Protein AF-A0A9J5ZS59-F1 (afdb_monomer_lite)

Structure (mmCIF, N/CA/C/O backbone):
data_AF-A0A9J5ZS59-F1
#
_entry.id   AF-A0A9J5ZS59-F1
#
loop_
_atom_site.group_PDB
_atom_site.id
_atom_site.type_symbol
_atom_site.label_atom_id
_atom_site.label_alt_id
_atom_site.label_comp_id
_atom_site.label_asym_id
_atom_site.label_entity_id
_atom_site.label_seq_id
_atom_site.pdbx_PDB_ins_code
_atom_site.Cartn_x
_atom_site.Cartn_y
_atom_site.Cartn_z
_atom_site.occupancy
_atom_site.B_iso_or_equiv
_atom_site.auth_seq_id
_atom_site.auth_comp_id
_atom_site.auth_asym_id
_atom_site.auth_atom_id
_atom_site.pdbx_PDB_model_num
ATOM 1 N N . MET A 1 1 ? 14.795 -10.519 9.291 1.00 58.81 1 MET A N 1
ATOM 2 C CA . MET A 1 1 ? 13.491 -9.949 8.866 1.00 58.81 1 MET A CA 1
ATOM 3 C C . MET A 1 1 ? 12.279 -10.505 9.629 1.00 58.81 1 MET A C 1
ATOM 5 O O . MET A 1 1 ? 11.237 -9.869 9.591 1.00 58.81 1 MET A O 1
ATOM 9 N N . LEU A 1 2 ? 12.393 -11.618 10.371 1.00 58.78 2 LEU A N 1
ATOM 10 C CA . LEU A 1 2 ? 11.270 -12.220 11.118 1.00 58.78 2 LEU A CA 1
ATOM 11 C C . LEU A 1 2 ? 10.772 -11.390 12.321 1.00 58.78 2 LEU A C 1
ATOM 13 O O . LEU A 1 2 ? 9.598 -11.468 12.666 1.00 58.78 2 LEU A O 1
ATOM 17 N N . ASN A 1 3 ? 11.619 -10.538 12.915 1.00 69.12 3 ASN A N 1
ATOM 18 C CA . ASN A 1 3 ? 11.228 -9.737 14.082 1.00 69.12 3 ASN A CA 1
ATOM 19 C C . ASN A 1 3 ? 10.131 -8.705 13.784 1.00 69.12 3 ASN A C 1
ATOM 21 O O . ASN A 1 3 ? 9.299 -8.475 14.649 1.00 69.12 3 ASN A O 1
ATOM 25 N N . LEU A 1 4 ? 10.081 -8.122 12.579 1.00 71.25 4 LEU A N 1
ATOM 26 C CA . LEU A 1 4 ? 9.052 -7.129 12.232 1.00 71.25 4 LEU A CA 1
ATOM 27 C C . LEU A 1 4 ? 7.668 -7.782 12.098 1.00 71.25 4 LEU A C 1
ATOM 29 O O . LEU A 1 4 ? 6.691 -7.271 12.633 1.00 71.25 4 LEU A O 1
ATOM 33 N N . PHE A 1 5 ? 7.599 -8.939 11.432 1.00 67.75 5 PHE A N 1
ATOM 34 C CA . PHE A 1 5 ? 6.361 -9.713 11.305 1.00 67.75 5 PHE A CA 1
ATOM 35 C C . PHE A 1 5 ? 5.878 -10.241 12.659 1.00 67.75 5 PHE A C 1
ATOM 37 O O . PHE A 1 5 ? 4.685 -10.189 12.943 1.00 67.75 5 PHE A O 1
ATOM 44 N N . SER A 1 6 ? 6.803 -10.684 13.516 1.00 72.62 6 SER A N 1
ATOM 45 C CA . SER A 1 6 ? 6.488 -11.100 14.887 1.00 72.62 6 SER A CA 1
ATOM 46 C C . SER A 1 6 ? 5.961 -9.933 15.733 1.00 72.62 6 SER A C 1
ATOM 48 O O . SER A 1 6 ? 4.952 -10.071 16.421 1.00 72.62 6 SER A O 1
ATOM 50 N N . PHE A 1 7 ? 6.566 -8.745 15.615 1.00 66.06 7 PHE A N 1
ATOM 51 C CA . PHE A 1 7 ? 6.132 -7.545 16.337 1.00 66.06 7 PHE A CA 1
ATOM 52 C C . PHE A 1 7 ? 4.745 -7.071 15.885 1.00 66.06 7 PHE A C 1
ATOM 54 O O . PHE A 1 7 ? 3.888 -6.799 16.719 1.00 66.06 7 PHE A O 1
ATOM 61 N N . ILE A 1 8 ? 4.482 -7.063 14.574 1.00 72.06 8 ILE A N 1
ATOM 62 C CA . ILE A 1 8 ? 3.154 -6.769 14.014 1.00 72.06 8 ILE A CA 1
ATOM 63 C C . ILE A 1 8 ? 2.126 -7.803 14.490 1.00 72.06 8 ILE A C 1
ATOM 65 O O . ILE A 1 8 ? 1.021 -7.421 14.864 1.00 72.06 8 ILE A O 1
ATOM 69 N N . GLY A 1 9 ? 2.489 -9.088 14.547 1.00 70.50 9 GLY A N 1
ATOM 70 C CA . GLY A 1 9 ? 1.625 -10.151 15.065 1.00 70.50 9 GLY A CA 1
ATOM 71 C C . GLY A 1 9 ? 1.264 -9.973 16.542 1.00 70.50 9 GLY A C 1
ATOM 72 O O . GLY A 1 9 ? 0.100 -10.120 16.904 1.00 70.50 9 GLY A O 1
ATOM 73 N N . ILE A 1 10 ? 2.225 -9.589 17.388 1.00 74.38 10 ILE A N 1
ATOM 74 C CA . ILE A 1 10 ? 1.986 -9.307 18.814 1.00 74.38 10 ILE A CA 1
ATOM 75 C C . ILE A 1 10 ? 1.141 -8.036 18.981 1.00 74.38 10 ILE A C 1
ATOM 77 O O . ILE A 1 10 ? 0.201 -8.030 19.776 1.00 74.38 10 ILE A O 1
ATOM 81 N N . CYS A 1 11 ? 1.419 -6.983 18.204 1.00 67.06 11 CYS A N 1
ATOM 82 C CA . CYS A 1 11 ? 0.624 -5.755 18.205 1.00 67.06 11 CYS A CA 1
ATOM 83 C C . CYS A 1 11 ? -0.822 -6.011 17.767 1.00 67.06 11 CYS A C 1
ATOM 85 O O . CYS A 1 11 ? -1.732 -5.528 18.435 1.00 67.06 11 CYS A O 1
ATOM 87 N N . LEU A 1 12 ? -1.037 -6.798 16.70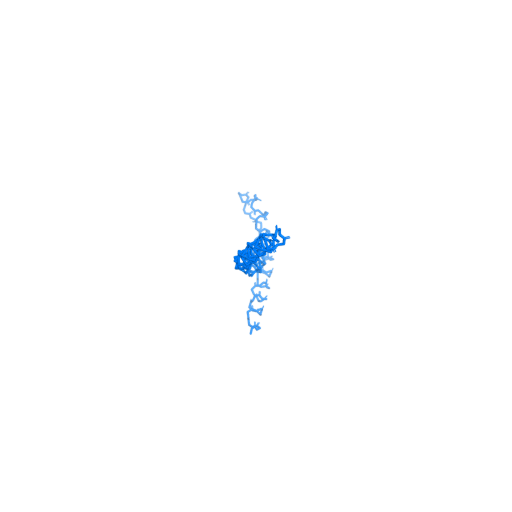4 1.00 67.25 12 LEU A N 1
ATOM 88 C CA . LEU A 1 12 ? -2.362 -7.187 16.209 1.00 67.25 12 LEU A CA 1
ATOM 89 C C . LEU A 1 12 ? -3.116 -8.068 17.215 1.00 67.25 12 LEU A C 1
ATOM 91 O O . LEU A 1 12 ? -4.278 -7.799 17.508 1.00 67.25 12 LEU A O 1
ATOM 95 N N . ASN A 1 13 ? -2.455 -9.061 17.816 1.00 67.12 13 ASN A N 1
ATOM 96 C CA . ASN A 1 13 ? -3.072 -9.859 18.879 1.00 67.12 13 ASN A CA 1
ATOM 97 C C . ASN A 1 13 ? -3.452 -8.988 20.078 1.00 67.12 13 ASN A C 1
ATOM 99 O O . ASN A 1 13 ? -4.546 -9.137 20.609 1.00 67.12 13 ASN A O 1
ATOM 103 N N . SER A 1 14 ? -2.594 -8.048 20.479 1.00 67.12 14 SER A N 1
ATOM 104 C CA . SER A 1 14 ? -2.876 -7.130 21.584 1.00 67.12 14 SER A CA 1
ATOM 105 C C . SER A 1 14 ? -4.060 -6.204 21.285 1.00 67.12 14 SER A C 1
ATOM 107 O O . SER A 1 14 ? -4.931 -6.068 22.138 1.00 67.12 14 SER A O 1
ATOM 109 N N . THR A 1 15 ? -4.162 -5.617 20.086 1.00 63.22 15 THR A N 1
ATOM 110 C CA . THR A 1 15 ? -5.323 -4.781 19.717 1.00 63.22 15 THR A CA 1
ATOM 111 C C . THR A 1 15 ? -6.613 -5.581 19.569 1.00 63.22 15 THR A C 1
ATOM 113 O O . THR A 1 15 ? -7.662 -5.023 19.867 1.00 63.22 15 THR A O 1
ATOM 116 N N . VAL A 1 16 ? -6.571 -6.848 19.144 1.00 65.25 16 VAL A N 1
ATOM 117 C CA . VAL A 1 16 ? -7.767 -7.708 19.068 1.00 65.25 16 VAL A CA 1
ATOM 118 C C . VAL A 1 16 ? -8.204 -8.169 20.464 1.00 65.25 16 VAL A C 1
ATOM 120 O O . VAL A 1 16 ? -9.388 -8.150 20.779 1.00 65.25 16 VAL A O 1
ATOM 123 N N . TYR A 1 17 ? -7.257 -8.505 21.344 1.00 63.84 17 TYR A N 1
ATOM 124 C CA . TYR A 1 17 ? -7.553 -8.839 22.744 1.00 63.84 17 TYR A CA 1
ATOM 125 C C . TYR A 1 17 ? -8.011 -7.611 23.553 1.00 63.84 17 TYR A C 1
ATOM 127 O O . TYR A 1 17 ? -8.782 -7.717 24.506 1.00 63.84 17 TYR A O 1
ATOM 135 N N . SER A 1 18 ? -7.548 -6.423 23.163 1.00 61.00 18 SER A N 1
ATOM 136 C CA . SER A 1 18 ? -7.942 -5.148 23.760 1.00 61.00 18 SER A CA 1
ATOM 137 C C . SER A 1 18 ? -9.270 -4.631 23.195 1.00 61.00 18 SER A C 1
ATOM 139 O O . SER A 1 18 ? -10.080 -4.096 23.948 1.00 61.00 18 SER A O 1
ATOM 141 N N . SER A 1 19 ? -9.582 -4.855 21.911 1.00 59.38 19 SER A N 1
ATOM 142 C CA . SER A 1 19 ? -10.871 -4.459 21.319 1.00 59.38 19 SER A CA 1
ATOM 143 C C . SER A 1 19 ? -12.055 -5.214 21.928 1.00 59.38 19 SER A C 1
ATOM 145 O O . SER A 1 19 ? -13.120 -4.621 22.094 1.00 59.38 19 SER A O 1
ATOM 147 N N . SER A 1 20 ? -11.862 -6.460 22.385 1.00 59.38 20 SER A N 1
ATOM 148 C CA . SER A 1 20 ? -12.848 -7.160 23.225 1.00 59.38 20 SER A CA 1
ATOM 149 C C . SER A 1 20 ? -13.112 -6.471 24.572 1.00 59.38 20 SER A C 1
ATOM 151 O O . SER A 1 20 ? -14.185 -6.649 25.141 1.00 59.38 20 SER A O 1
ATOM 153 N N . PHE A 1 21 ? -12.175 -5.658 25.069 1.00 53.38 21 PHE A N 1
ATOM 154 C CA . PHE A 1 21 ? -12.328 -4.858 26.289 1.00 53.38 21 PHE A CA 1
ATOM 155 C C . PHE A 1 21 ? -12.868 -3.442 26.007 1.00 53.38 21 PHE A C 1
ATOM 157 O O . PHE A 1 21 ? -13.537 -2.854 26.855 1.00 53.38 21 PHE A O 1
ATOM 164 N N . PHE A 1 22 ? -12.637 -2.903 24.803 1.00 54.38 22 PHE A N 1
ATOM 165 C CA . PHE A 1 22 ? -13.144 -1.594 24.367 1.00 54.38 22 PHE A CA 1
ATOM 166 C C . PHE A 1 22 ? -14.608 -1.598 23.905 1.00 54.38 22 PHE A C 1
ATOM 168 O O . PHE A 1 22 ? -15.164 -0.526 23.678 1.00 54.38 22 PHE A O 1
ATOM 175 N N . PHE A 1 23 ? -15.283 -2.751 23.881 1.00 55.50 23 PHE A N 1
ATOM 176 C CA . PHE A 1 23 ? -16.737 -2.846 23.677 1.00 55.50 23 PHE A CA 1
ATOM 177 C C . PHE A 1 23 ? -17.551 -2.412 24.918 1.00 55.50 23 PHE A C 1
ATOM 179 O O . PHE A 1 23 ? -18.635 -2.922 25.206 1.00 55.50 23 PHE A O 1
ATOM 186 N N . SER A 1 24 ? -17.026 -1.457 25.688 1.00 61.56 24 SER A N 1
ATOM 187 C CA . SER A 1 24 ? -17.804 -0.735 26.688 1.00 61.56 24 SER A CA 1
ATOM 188 C C . SER A 1 24 ? -18.666 0.294 25.957 1.00 61.56 24 SER A C 1
ATOM 190 O O . SER A 1 24 ? -18.160 1.060 25.139 1.00 61.56 24 SER A O 1
ATOM 192 N N . LYS A 1 25 ? -19.979 0.290 26.219 1.00 63.88 25 LYS A N 1
ATOM 193 C CA . LYS A 1 25 ? -20.929 1.251 25.640 1.00 63.88 25 LYS A CA 1
ATOM 194 C C . LYS A 1 25 ? -20.373 2.671 25.750 1.00 63.88 25 LYS A C 1
ATOM 196 O O . LYS A 1 25 ? -20.185 3.168 26.860 1.00 63.88 25 LYS A O 1
ATOM 201 N N . LEU A 1 26 ? -20.169 3.325 24.604 1.00 72.56 26 LEU A N 1
ATOM 202 C CA . LEU A 1 26 ? -19.862 4.750 24.569 1.00 72.56 26 LEU A CA 1
ATOM 203 C C . LEU A 1 26 ? -20.946 5.523 25.346 1.00 72.56 26 LEU A C 1
ATOM 205 O O . LEU A 1 26 ? -22.129 5.161 25.283 1.00 72.56 26 LEU A O 1
ATOM 209 N N . PRO A 1 27 ? -20.581 6.593 26.078 1.00 77.06 27 PRO A N 1
ATOM 210 C CA . PRO A 1 27 ? -21.551 7.453 26.744 1.00 77.06 27 PRO A CA 1
ATOM 211 C C . PRO A 1 27 ? -22.610 7.942 25.752 1.00 77.06 27 PRO A C 1
ATOM 213 O O . PRO A 1 27 ? -22.312 8.160 24.581 1.00 77.06 27 PRO A O 1
ATOM 216 N N . LYS A 1 28 ? -23.844 8.172 26.216 1.00 75.88 28 LYS A N 1
ATOM 217 C CA . LYS A 1 28 ? -25.007 8.464 25.351 1.00 75.88 28 LYS A CA 1
ATOM 218 C C . LYS A 1 28 ? -24.793 9.624 24.359 1.00 75.88 28 LYS A C 1
ATOM 220 O O . LYS A 1 28 ? -25.372 9.602 23.281 1.00 75.88 28 LYS A O 1
ATOM 225 N N . ALA A 1 29 ? -23.934 10.592 24.688 1.00 85.75 29 ALA A N 1
ATOM 226 C CA . ALA A 1 29 ? -23.561 11.703 23.805 1.00 85.75 29 ALA A CA 1
ATOM 227 C C . ALA A 1 29 ? -22.705 11.289 22.586 1.00 85.75 29 ALA A C 1
ATOM 229 O O . ALA A 1 29 ? -22.719 11.971 21.568 1.00 85.75 29 ALA A O 1
ATOM 230 N N . TYR A 1 30 ? -21.996 10.162 22.666 1.00 83.06 30 TYR A N 1
ATOM 231 C CA . TYR A 1 30 ? -21.084 9.651 21.637 1.00 83.06 30 TYR A CA 1
ATOM 232 C C . TYR A 1 30 ? -21.612 8.392 20.945 1.00 83.06 30 TYR A C 1
ATOM 234 O O . TYR A 1 30 ? -20.881 7.746 20.202 1.00 83.06 30 TYR A O 1
ATOM 242 N N . ALA A 1 31 ? -22.890 8.050 21.140 1.00 82.31 31 ALA A N 1
ATOM 243 C CA . ALA A 1 31 ? -23.508 6.879 20.516 1.00 82.31 31 ALA A CA 1
ATOM 244 C C . ALA A 1 31 ? -23.407 6.893 18.975 1.00 82.31 31 ALA A C 1
ATOM 246 O O . ALA A 1 31 ? -23.373 5.834 18.354 1.00 82.31 31 ALA A O 1
ATOM 247 N N . PHE A 1 32 ? -23.299 8.077 18.359 1.00 83.94 32 PHE A N 1
ATOM 248 C CA . PHE A 1 32 ? -23.090 8.220 16.916 1.00 83.94 32 PHE A CA 1
ATOM 249 C C . PHE A 1 32 ? -21.690 7.774 16.446 1.00 83.94 32 PHE A C 1
ATOM 251 O O . PHE A 1 32 ? -21.525 7.432 15.279 1.00 83.94 32 PHE A O 1
ATOM 258 N N . LEU A 1 33 ? -20.691 7.748 17.337 1.00 85.81 33 LEU A N 1
ATOM 259 C CA . LEU A 1 33 ? -19.317 7.329 17.037 1.00 85.81 33 LEU A CA 1
ATOM 260 C C . LEU A 1 33 ? -19.088 5.823 17.209 1.00 85.81 33 LEU A C 1
ATOM 262 O O . LEU A 1 33 ? -17.997 5.362 16.882 1.00 85.81 33 LEU A O 1
ATOM 266 N N . ASN A 1 34 ? -20.081 5.053 17.675 1.00 81.31 34 ASN A N 1
ATOM 267 C CA . ASN A 1 34 ? -19.955 3.595 17.835 1.00 81.31 34 ASN A CA 1
ATOM 268 C C . ASN A 1 34 ? -19.411 2.931 16.562 1.00 81.31 34 ASN A C 1
ATOM 270 O O . ASN A 1 34 ? -18.463 2.162 16.632 1.00 81.31 34 ASN A O 1
ATOM 274 N N . LEU A 1 35 ? -19.920 3.333 15.392 1.00 81.69 35 LEU A N 1
ATOM 275 C CA . LEU A 1 35 ? -19.460 2.823 14.098 1.00 81.69 35 LEU A CA 1
ATOM 276 C C . LEU A 1 35 ? -17.954 3.051 13.867 1.00 81.69 35 LEU A C 1
ATOM 278 O O . LEU A 1 35 ? -17.264 2.201 13.318 1.00 81.69 35 LEU A O 1
ATOM 282 N N . ILE A 1 36 ? -17.435 4.214 14.267 1.00 85.56 36 ILE A N 1
ATOM 283 C CA . ILE A 1 36 ? -16.025 4.572 14.073 1.00 85.56 36 ILE A CA 1
ATOM 284 C C . ILE A 1 36 ? -15.143 3.778 15.034 1.00 85.56 36 ILE A C 1
ATOM 286 O O . ILE A 1 36 ? -14.089 3.294 14.627 1.00 85.56 36 ILE A O 1
ATOM 290 N N . VAL A 1 37 ? -15.588 3.612 16.281 1.00 81.88 37 VAL A N 1
ATOM 291 C CA . VAL A 1 37 ? -14.890 2.799 17.287 1.00 81.88 37 VAL A CA 1
ATOM 292 C C . VAL A 1 37 ? -14.819 1.335 16.848 1.00 81.88 37 VAL A C 1
ATOM 294 O O . VAL A 1 37 ? -13.765 0.717 16.991 1.00 81.88 37 VAL A O 1
ATOM 297 N N . ASP A 1 38 ? -15.875 0.824 16.213 1.00 79.12 38 ASP A N 1
ATOM 298 C CA . ASP A 1 38 ? -15.916 -0.536 15.667 1.00 79.12 38 ASP A CA 1
ATOM 299 C C . ASP A 1 38 ? -14.951 -0.734 14.477 1.00 79.12 38 ASP A C 1
ATOM 301 O O . ASP A 1 38 ? -14.403 -1.821 14.293 1.00 79.12 38 ASP A O 1
ATOM 305 N N . ILE A 1 39 ? -14.686 0.312 13.684 1.00 82.44 39 ILE A N 1
ATOM 306 C CA . ILE A 1 39 ? -13.758 0.272 12.532 1.00 82.44 39 ILE A CA 1
ATOM 307 C C . ILE A 1 39 ? -12.302 0.561 12.951 1.00 82.44 39 ILE A C 1
ATOM 309 O O . ILE A 1 39 ? -11.356 0.133 12.283 1.00 82.44 39 ILE A O 1
ATOM 313 N N . MET A 1 40 ? -12.098 1.245 14.079 1.00 81.06 40 MET A N 1
ATOM 314 C CA . MET A 1 40 ? -10.790 1.639 14.611 1.00 81.06 40 MET A CA 1
ATOM 315 C C . MET A 1 40 ? -9.741 0.507 14.691 1.00 81.06 40 MET A C 1
ATOM 317 O O . MET A 1 40 ? -8.605 0.742 14.268 1.00 81.06 40 MET A O 1
ATOM 321 N N . PRO A 1 41 ? -10.062 -0.725 15.141 1.00 79.06 41 PRO A N 1
ATOM 322 C CA . PRO A 1 41 ? -9.084 -1.818 15.191 1.00 79.06 41 PRO A CA 1
ATOM 323 C C . PRO A 1 41 ? -8.624 -2.320 13.811 1.00 79.06 41 PRO A C 1
ATOM 325 O O . PRO A 1 41 ? -7.600 -2.996 13.725 1.00 79.06 41 PRO A O 1
ATOM 328 N N . VAL A 1 42 ? -9.326 -1.985 12.721 1.00 82.44 42 VAL A N 1
ATOM 329 C CA . VAL A 1 42 ? -8.946 -2.371 11.347 1.00 82.44 42 VAL A CA 1
ATOM 330 C C . VAL A 1 42 ? -7.937 -1.386 10.731 1.00 82.44 42 VAL A C 1
ATOM 332 O O . VAL A 1 42 ? -7.212 -1.733 9.798 1.00 82.44 42 VAL A O 1
ATOM 335 N N . ILE A 1 43 ? -7.811 -0.170 11.277 1.00 84.56 43 ILE A N 1
ATOM 336 C CA . ILE A 1 43 ? -6.922 0.892 10.768 1.00 84.56 43 ILE A CA 1
ATOM 337 C C . ILE A 1 43 ? -5.453 0.444 10.607 1.0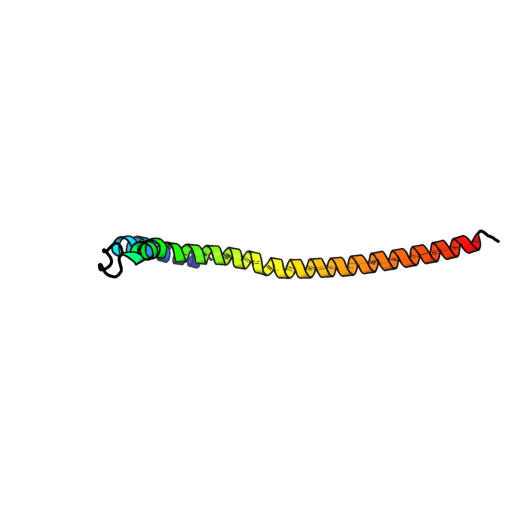0 84.56 43 ILE A C 1
ATOM 339 O O . ILE A 1 43 ? -4.879 0.713 9.547 1.00 84.56 43 ILE A O 1
ATOM 343 N N . PRO A 1 44 ? -4.823 -0.271 11.565 1.00 80.38 44 PRO A N 1
ATOM 344 C CA . PRO A 1 44 ? -3.445 -0.744 11.405 1.00 80.38 44 PRO A CA 1
ATOM 345 C C . PRO A 1 44 ? -3.257 -1.655 10.184 1.00 80.38 44 PRO A C 1
ATOM 347 O O . PRO A 1 44 ? -2.218 -1.605 9.524 1.00 80.38 44 PRO A O 1
ATOM 350 N N . LEU A 1 45 ? -4.282 -2.444 9.841 1.00 82.50 45 LEU A N 1
ATOM 351 C CA . LEU A 1 45 ? -4.278 -3.293 8.654 1.00 82.50 45 LEU A CA 1
ATOM 352 C C . LEU A 1 45 ? -4.269 -2.436 7.379 1.00 82.50 45 LEU A C 1
ATOM 354 O O . LEU A 1 45 ? -3.481 -2.692 6.473 1.00 82.50 45 LEU A O 1
ATOM 358 N N . PHE A 1 46 ? -5.067 -1.365 7.321 1.00 86.44 46 PHE A N 1
ATOM 359 C CA . PHE A 1 46 ? -5.076 -0.454 6.171 1.00 86.44 46 PHE A CA 1
ATOM 360 C C . PHE A 1 46 ? -3.726 0.239 5.946 1.00 86.44 46 PHE A C 1
ATOM 362 O O . PHE A 1 46 ? -3.294 0.350 4.800 1.00 86.44 46 PHE A O 1
ATOM 369 N N . PHE A 1 47 ? -3.019 0.646 7.005 1.00 85.50 47 PHE A N 1
ATOM 370 C CA . PHE A 1 47 ? -1.663 1.202 6.877 1.00 85.50 47 PHE A CA 1
ATOM 371 C C . PHE A 1 47 ? -0.651 0.178 6.355 1.00 85.50 47 PHE A C 1
ATOM 373 O O . PHE A 1 47 ? 0.227 0.525 5.561 1.00 85.50 47 PHE A O 1
ATOM 380 N N . PHE A 1 48 ? -0.794 -1.089 6.747 1.00 84.94 48 PHE A N 1
ATOM 381 C CA . PHE A 1 48 ? 0.014 -2.173 6.199 1.00 84.94 48 PHE A CA 1
ATOM 382 C C . PHE A 1 48 ? -0.241 -2.368 4.698 1.00 84.94 48 PHE A C 1
ATOM 384 O O . PHE A 1 48 ? 0.714 -2.424 3.925 1.00 84.94 48 PHE A O 1
ATOM 391 N N . LEU A 1 49 ? -1.505 -2.386 4.256 1.00 88.25 49 LEU A N 1
ATOM 392 C CA . LEU A 1 49 ? -1.835 -2.449 2.825 1.00 88.25 49 LEU A CA 1
ATOM 393 C C . LEU A 1 49 ? -1.327 -1.218 2.058 1.00 88.25 49 LEU A C 1
ATOM 395 O O . LEU A 1 49 ? -0.795 -1.351 0.954 1.00 88.25 49 LEU A O 1
ATOM 399 N N . LEU A 1 50 ? -1.443 -0.026 2.648 1.00 89.88 50 LEU A N 1
ATOM 400 C CA . LEU A 1 50 ? -0.975 1.221 2.046 1.00 89.88 50 LEU A CA 1
ATOM 401 C C . LEU A 1 50 ? 0.535 1.197 1.777 1.00 89.88 50 LEU A C 1
ATOM 403 O O . LEU A 1 50 ? 0.977 1.733 0.761 1.00 89.88 50 LEU A O 1
ATOM 407 N N . ALA A 1 51 ? 1.323 0.528 2.622 1.00 88.19 51 ALA A N 1
ATOM 408 C CA . ALA A 1 51 ? 2.750 0.348 2.377 1.00 88.19 51 ALA A CA 1
ATOM 409 C C . ALA A 1 51 ? 3.016 -0.402 1.058 1.00 88.19 51 ALA A C 1
ATOM 411 O O . ALA A 1 51 ? 3.903 -0.002 0.309 1.00 88.19 51 ALA A O 1
ATOM 412 N N . PHE A 1 52 ? 2.224 -1.420 0.706 1.00 86.94 52 PHE A N 1
ATOM 413 C CA . PHE A 1 52 ? 2.365 -2.116 -0.582 1.00 86.94 52 PHE A CA 1
ATOM 414 C C . PHE A 1 52 ? 1.942 -1.249 -1.764 1.00 86.94 52 PHE A C 1
ATOM 416 O O . PHE A 1 52 ? 2.620 -1.243 -2.791 1.00 86.94 52 PHE A O 1
ATOM 423 N N . VAL A 1 53 ? 0.864 -0.476 -1.610 1.00 91.44 53 VAL A N 1
ATOM 424 C CA . VAL A 1 53 ? 0.434 0.490 -2.632 1.00 91.44 53 VAL A CA 1
ATOM 425 C C . VAL A 1 53 ? 1.537 1.518 -2.883 1.00 91.44 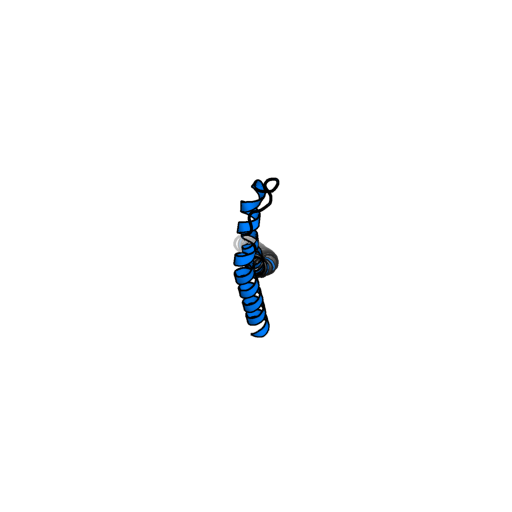53 VA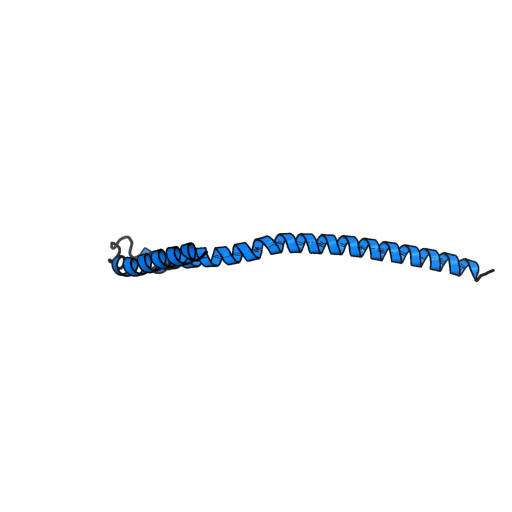L A C 1
ATOM 427 O O . VAL A 1 53 ? 1.867 1.810 -4.031 1.00 91.44 53 VAL A O 1
ATOM 430 N N . TRP A 1 54 ? 2.168 2.013 -1.818 1.00 92.81 54 TRP A N 1
ATOM 431 C CA . TRP A 1 54 ? 3.290 2.940 -1.905 1.00 92.81 54 TRP A CA 1
ATOM 432 C C . TRP A 1 54 ? 4.511 2.318 -2.595 1.00 92.81 54 TRP A C 1
ATOM 434 O O . TRP A 1 54 ? 5.079 2.921 -3.510 1.00 92.81 54 TRP A O 1
ATOM 444 N N . GLN A 1 55 ? 4.881 1.090 -2.214 1.00 83.25 55 GLN A N 1
ATOM 445 C CA . GLN A 1 55 ? 5.973 0.350 -2.853 1.00 83.25 55 GLN A CA 1
ATOM 446 C C . GLN A 1 55 ? 5.705 0.075 -4.341 1.00 83.25 55 GLN A C 1
ATOM 448 O O . GLN A 1 55 ? 6.648 0.049 -5.122 1.00 83.25 55 GLN A O 1
ATOM 453 N N . ALA A 1 56 ? 4.449 -0.085 -4.765 1.00 85.94 56 ALA A N 1
ATOM 454 C CA . ALA A 1 56 ? 4.087 -0.255 -6.174 1.00 85.94 56 ALA A CA 1
ATOM 455 C C . ALA A 1 56 ? 4.034 1.075 -6.955 1.00 85.94 56 ALA A C 1
ATOM 457 O O . ALA A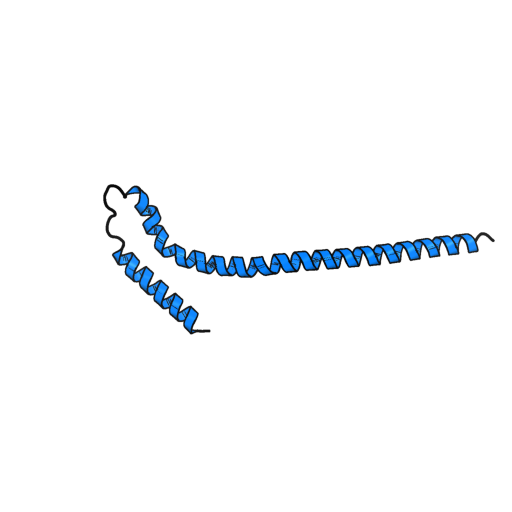 1 56 ? 4.357 1.115 -8.144 1.00 85.94 56 ALA A O 1
ATOM 458 N N . ALA A 1 57 ? 3.657 2.176 -6.300 1.00 89.50 57 ALA A N 1
ATOM 459 C CA . ALA A 1 57 ? 3.517 3.486 -6.934 1.00 89.50 57 ALA A CA 1
ATOM 460 C C . ALA A 1 57 ? 4.863 4.173 -7.219 1.00 89.50 57 ALA A C 1
ATOM 462 O O . ALA A 1 57 ? 5.031 4.783 -8.279 1.00 89.50 57 ALA A O 1
ATOM 463 N N . ALA A 1 58 ? 5.841 4.064 -6.314 1.00 85.50 58 ALA A N 1
ATOM 464 C CA . ALA A 1 58 ? 7.140 4.722 -6.488 1.00 85.50 58 ALA A CA 1
ATOM 465 C C . ALA A 1 58 ? 7.913 4.250 -7.750 1.00 85.50 58 ALA A C 1
ATOM 467 O O . ALA A 1 58 ? 8.401 5.100 -8.504 1.00 85.50 58 ALA A O 1
ATOM 468 N N . PRO A 1 59 ? 7.972 2.941 -8.077 1.00 88.19 59 PRO A N 1
ATOM 469 C CA . PRO A 1 59 ? 8.582 2.446 -9.311 1.00 88.19 59 PRO A CA 1
ATOM 470 C C . PRO A 1 59 ? 7.826 2.859 -10.574 1.00 88.19 59 PRO A C 1
ATOM 472 O O . PRO A 1 59 ? 8.456 3.112 -11.599 1.00 88.19 59 PRO A O 1
ATOM 475 N N . LEU A 1 60 ? 6.493 2.959 -10.526 1.00 85.06 60 LEU A N 1
ATOM 476 C CA . LEU A 1 60 ? 5.680 3.325 -11.691 1.00 85.06 60 LEU A CA 1
ATOM 477 C C . LEU A 1 60 ? 6.049 4.705 -12.244 1.00 85.06 60 LEU A C 1
ATOM 479 O O . LEU A 1 60 ? 6.111 4.883 -13.461 1.00 85.06 60 LEU A O 1
ATOM 483 N N . VAL A 1 61 ? 6.355 5.669 -11.373 1.00 84.00 61 VAL A N 1
ATOM 484 C CA . VAL A 1 61 ? 6.790 7.013 -11.789 1.00 84.00 61 VAL A CA 1
ATOM 485 C C . VAL A 1 61 ? 8.147 6.958 -12.498 1.00 84.00 61 VAL A C 1
ATOM 487 O O . VAL A 1 61 ? 8.317 7.559 -13.564 1.00 84.00 61 VAL A O 1
ATOM 490 N N . TYR A 1 62 ? 9.099 6.197 -11.953 1.00 84.56 62 TYR A N 1
ATOM 491 C CA . TYR A 1 62 ? 10.416 6.000 -12.562 1.00 84.56 62 TYR A CA 1
ATOM 492 C C . TYR A 1 62 ? 10.319 5.281 -13.916 1.00 84.56 62 TYR A C 1
ATOM 494 O O . TYR A 1 62 ? 10.893 5.733 -14.909 1.00 84.56 62 TYR A O 1
ATOM 502 N N . ILE A 1 63 ? 9.535 4.204 -13.981 1.00 88.44 63 ILE A N 1
ATOM 503 C CA . ILE A 1 63 ? 9.303 3.425 -15.201 1.00 88.44 63 ILE A CA 1
ATOM 504 C C . ILE A 1 63 ? 8.635 4.297 -16.269 1.00 88.44 63 ILE A C 1
ATOM 506 O O . ILE A 1 63 ? 9.082 4.301 -17.415 1.00 88.44 63 ILE A O 1
ATOM 510 N N . LYS A 1 64 ? 7.630 5.107 -15.908 1.00 89.25 64 LYS A N 1
ATOM 511 C CA . LYS A 1 64 ? 6.970 6.034 -16.842 1.00 89.25 64 LYS A CA 1
ATOM 512 C C . LYS A 1 64 ? 7.961 7.031 -17.446 1.00 89.25 64 LYS A C 1
ATOM 514 O O . LYS A 1 64 ? 7.922 7.280 -18.651 1.00 89.25 64 LYS A O 1
ATOM 519 N N . LYS A 1 65 ? 8.874 7.570 -16.631 1.00 89.81 65 LYS A N 1
ATOM 520 C CA . LYS A 1 65 ? 9.933 8.474 -17.103 1.00 89.81 65 LYS A CA 1
ATOM 521 C C . LYS A 1 65 ? 10.889 7.760 -18.066 1.00 89.81 65 LYS A C 1
ATOM 523 O O . LYS A 1 65 ? 11.137 8.266 -19.158 1.00 89.81 65 LYS A O 1
ATOM 528 N N . LYS A 1 66 ? 11.349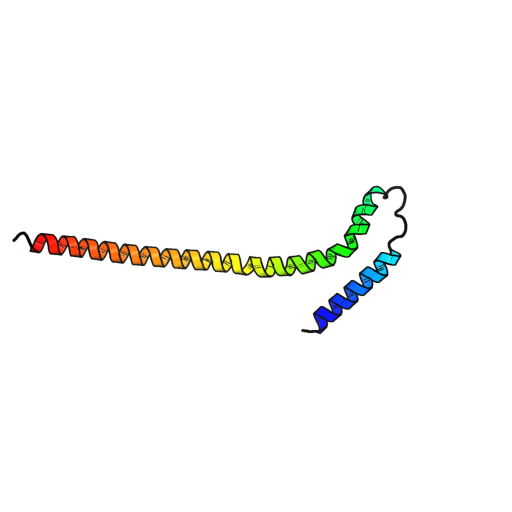 6.561 -17.697 1.00 89.44 66 LYS A N 1
ATOM 529 C CA . LYS A 1 66 ? 12.264 5.735 -18.502 1.00 89.44 66 LYS A CA 1
ATOM 530 C C . LYS A 1 66 ? 11.660 5.333 -19.854 1.00 89.44 66 LYS A C 1
ATOM 532 O O . LYS A 1 66 ? 12.347 5.363 -20.871 1.00 89.44 66 LYS A O 1
ATOM 537 N N . ILE A 1 67 ? 10.373 4.982 -19.882 1.00 91.88 67 ILE A N 1
ATOM 538 C CA . ILE A 1 67 ? 9.649 4.649 -21.117 1.00 91.88 67 ILE A CA 1
ATOM 539 C C . ILE A 1 67 ? 9.586 5.865 -22.043 1.00 91.88 67 ILE A C 1
ATOM 541 O O . ILE A 1 67 ? 9.845 5.729 -23.237 1.00 91.88 67 ILE A O 1
ATOM 545 N N . ASN A 1 68 ? 9.282 7.049 -21.507 1.00 91.31 68 ASN A N 1
ATOM 546 C CA . ASN A 1 68 ? 9.175 8.262 -22.316 1.00 91.31 68 ASN A CA 1
ATOM 547 C C . ASN A 1 68 ? 10.527 8.660 -22.939 1.00 91.31 68 ASN A C 1
ATOM 549 O O . ASN A 1 68 ? 10.592 8.950 -24.132 1.00 91.31 68 ASN A O 1
ATOM 553 N N . GLU A 1 69 ? 11.620 8.584 -22.172 1.00 91.19 69 GLU A N 1
ATOM 554 C CA . GLU A 1 69 ? 12.975 8.783 -22.711 1.00 91.19 69 GLU A CA 1
ATOM 555 C C . GLU A 1 69 ? 13.308 7.781 -23.823 1.00 91.19 69 GLU A C 1
ATOM 557 O O . GLU A 1 69 ? 13.749 8.181 -24.901 1.00 91.19 69 GLU A O 1
ATOM 562 N N . ASN A 1 70 ? 13.053 6.486 -23.612 1.00 90.62 70 ASN A N 1
ATOM 563 C CA . ASN A 1 70 ? 13.312 5.469 -24.636 1.00 90.62 70 ASN A CA 1
ATOM 564 C C . ASN A 1 70 ? 12.496 5.710 -25.916 1.00 90.62 70 ASN A C 1
ATOM 566 O O . ASN A 1 70 ? 13.005 5.519 -27.021 1.00 90.62 70 ASN A O 1
ATOM 570 N N . PHE A 1 71 ? 11.248 6.166 -25.790 1.00 91.56 71 PHE A N 1
ATOM 571 C CA . PHE A 1 71 ? 10.429 6.552 -26.939 1.00 91.56 71 PHE A CA 1
ATOM 572 C C . PHE A 1 71 ? 10.987 7.771 -27.676 1.00 91.56 71 PHE A C 1
ATOM 574 O O . PHE A 1 71 ? 10.954 7.803 -28.908 1.00 91.56 71 PHE A O 1
ATOM 581 N N . TYR A 1 72 ? 11.514 8.756 -26.947 1.00 89.25 72 TYR A N 1
ATOM 582 C CA . TYR A 1 72 ? 12.125 9.942 -27.538 1.00 89.25 72 TYR A CA 1
ATOM 583 C C . TYR A 1 72 ? 13.340 9.578 -28.398 1.00 89.25 72 TYR A C 1
ATOM 585 O O . TYR A 1 72 ? 13.392 9.943 -29.574 1.00 89.25 72 TYR A O 1
ATOM 593 N N . TYR A 1 73 ? 14.266 8.777 -27.862 1.00 84.44 73 TYR A N 1
ATOM 594 C CA . TYR A 1 73 ? 15.431 8.318 -28.623 1.00 84.44 73 TYR A CA 1
ATOM 595 C C . TYR A 1 73 ? 15.031 7.472 -29.829 1.00 84.44 73 TYR A C 1
ATOM 597 O O . TYR A 1 73 ? 15.540 7.694 -30.927 1.00 84.44 73 TYR A O 1
ATOM 605 N N . LYS A 1 74 ? 14.069 6.557 -29.663 1.00 90.75 74 LYS A N 1
ATOM 606 C CA . LYS A 1 74 ? 13.579 5.734 -30.773 1.00 90.75 74 LYS A CA 1
ATOM 607 C C . LYS A 1 74 ? 13.002 6.585 -31.909 1.00 90.75 74 LYS A C 1
ATOM 609 O O . LYS A 1 74 ? 13.285 6.304 -33.068 1.00 90.75 74 LYS A O 1
ATOM 614 N N . ARG A 1 75 ? 12.252 7.647 -31.589 1.00 91.56 75 ARG A N 1
ATOM 615 C CA . ARG A 1 75 ? 11.695 8.574 -32.587 1.00 91.56 75 ARG A CA 1
ATOM 616 C C . ARG A 1 75 ? 12.784 9.358 -33.324 1.00 91.56 75 ARG A C 1
ATOM 618 O O . ARG A 1 75 ? 12.677 9.537 -34.531 1.00 91.56 75 ARG A O 1
ATOM 625 N N . ILE A 1 76 ? 13.822 9.817 -32.623 1.00 90.00 76 ILE A N 1
ATOM 626 C CA . ILE A 1 76 ? 14.931 10.550 -33.256 1.00 90.00 76 ILE A CA 1
ATOM 627 C C . ILE A 1 76 ? 15.714 9.653 -34.215 1.00 90.00 76 ILE A C 1
ATOM 629 O O . ILE A 1 76 ? 15.995 10.069 -35.337 1.00 90.00 76 ILE A O 1
ATOM 633 N N . TYR A 1 77 ? 16.034 8.426 -33.803 1.00 88.75 77 TYR A N 1
ATOM 634 C CA . TYR A 1 77 ? 16.748 7.483 -34.663 1.00 88.75 77 TYR A CA 1
ATOM 635 C C . TYR A 1 77 ? 15.946 7.127 -35.918 1.00 88.75 77 TYR A C 1
ATOM 637 O O . TYR A 1 77 ? 16.497 7.152 -37.017 1.00 88.75 77 TYR A O 1
ATOM 645 N N . ASP A 1 78 ? 14.648 6.855 -35.768 1.00 92.19 78 ASP A N 1
ATOM 646 C CA . ASP A 1 78 ? 13.766 6.525 -36.891 1.00 92.19 78 ASP A CA 1
ATOM 647 C C . ASP A 1 78 ? 13.633 7.698 -37.878 1.00 92.19 78 ASP A C 1
ATOM 649 O O . ASP A 1 78 ? 13.799 7.528 -39.086 1.00 92.19 78 ASP A O 1
ATOM 653 N N . ASN A 1 79 ? 13.457 8.923 -37.366 1.00 90.75 79 ASN A N 1
ATOM 654 C CA . ASN A 1 79 ? 13.414 10.128 -38.198 1.00 90.75 79 ASN A CA 1
ATOM 655 C C . ASN A 1 79 ? 14.741 10.374 -38.935 1.00 90.75 79 ASN A C 1
ATOM 657 O O . ASN A 1 79 ? 14.725 10.680 -40.127 1.00 90.75 79 ASN A O 1
ATOM 661 N N . SER A 1 80 ? 15.884 10.195 -38.262 1.00 90.94 80 SER A N 1
ATOM 662 C CA . SER A 1 80 ? 17.209 10.369 -38.875 1.00 90.94 80 SER A CA 1
ATOM 663 C C . SER A 1 80 ? 17.479 9.339 -39.976 1.00 90.94 80 SER A C 1
ATOM 665 O O . SER A 1 80 ? 18.039 9.669 -41.025 1.00 90.94 80 SER A O 1
ATOM 667 N N . PHE A 1 81 ? 17.045 8.093 -39.778 1.00 90.31 81 PHE A N 1
ATOM 668 C CA . PHE A 1 81 ? 17.125 7.058 -40.805 1.00 90.31 81 PHE A CA 1
ATOM 669 C C . PHE A 1 81 ? 16.247 7.400 -42.014 1.00 90.31 81 PHE A C 1
ATOM 671 O O . PHE A 1 81 ? 16.702 7.314 -43.156 1.00 90.31 81 PHE A O 1
ATOM 678 N N . ARG A 1 82 ? 15.012 7.851 -41.767 1.00 88.69 82 ARG A N 1
ATOM 679 C CA . ARG A 1 82 ? 14.057 8.210 -42.820 1.00 88.69 82 ARG A CA 1
ATOM 680 C C . ARG A 1 82 ? 14.542 9.384 -43.675 1.00 88.69 82 ARG A C 1
ATOM 682 O O . ARG A 1 82 ? 14.416 9.326 -44.896 1.00 88.69 82 ARG A O 1
ATOM 689 N N . GLU A 1 83 ? 15.150 10.406 -43.071 1.00 89.00 83 GLU A N 1
ATOM 690 C CA . GLU A 1 83 ? 15.772 11.516 -43.813 1.00 89.00 83 GLU A CA 1
ATOM 691 C C . GLU A 1 83 ? 16.929 11.046 -44.702 1.00 89.00 83 GLU A C 1
ATOM 693 O O . GLU A 1 83 ? 17.002 11.421 -45.873 1.00 89.00 83 GLU A O 1
ATOM 698 N N . ARG A 1 84 ? 17.811 10.181 -44.186 1.00 89.50 84 ARG A N 1
ATOM 699 C CA . ARG A 1 84 ? 18.933 9.629 -44.967 1.00 89.50 84 ARG A CA 1
ATOM 700 C C . ARG A 1 84 ? 18.459 8.759 -46.129 1.00 89.50 84 ARG A C 1
ATOM 702 O O . ARG A 1 84 ? 19.010 8.864 -47.223 1.00 89.50 84 ARG A O 1
ATOM 709 N N . ALA A 1 85 ? 17.430 7.943 -45.916 1.00 86.88 85 ALA A N 1
ATOM 710 C CA . ALA A 1 85 ? 16.814 7.148 -46.973 1.00 86.88 85 ALA A CA 1
ATOM 711 C C . ALA A 1 85 ? 16.173 8.039 -48.052 1.00 86.88 85 ALA A C 1
ATOM 713 O O . ALA A 1 85 ? 16.345 7.779 -49.241 1.00 86.88 85 ALA A O 1
ATOM 714 N N . SER A 1 86 ? 15.507 9.128 -47.652 1.00 87.94 86 SER A N 1
ATOM 715 C CA . SER A 1 86 ? 14.908 10.095 -48.580 1.00 87.94 86 SER A CA 1
ATOM 716 C C . SER A 1 86 ? 15.957 10.838 -49.412 1.00 87.94 86 SER A C 1
ATOM 718 O O . SER A 1 86 ? 15.772 11.012 -50.614 1.00 87.94 86 SER A O 1
ATOM 720 N N . LEU A 1 87 ? 17.067 11.258 -48.799 1.00 87.62 87 LEU A N 1
ATOM 721 C CA . LEU A 1 87 ? 18.178 11.921 -49.492 1.00 87.62 87 LEU A CA 1
ATOM 722 C C . LEU A 1 87 ? 18.890 10.988 -50.479 1.00 87.62 87 LEU A C 1
ATOM 724 O O . LEU A 1 87 ? 19.245 11.416 -51.575 1.00 87.62 87 LEU A O 1
ATOM 728 N N . LEU A 1 88 ? 19.085 9.718 -50.117 1.00 87.00 88 LEU A N 1
ATOM 729 C CA . LEU A 1 88 ? 19.661 8.713 -51.016 1.00 87.00 88 LEU A CA 1
ATOM 730 C C . LEU A 1 88 ? 18.715 8.371 -52.170 1.00 87.00 88 LEU A C 1
ATOM 732 O O . LEU A 1 88 ? 19.168 8.293 -53.307 1.00 87.00 88 LEU A O 1
ATOM 736 N N . GLY A 1 89 ? 17.415 8.222 -51.900 1.00 85.31 89 GLY A N 1
ATOM 737 C CA . GLY A 1 89 ? 16.400 8.013 -52.935 1.00 85.31 89 GLY A CA 1
ATOM 738 C C . GLY A 1 89 ? 16.348 9.169 -53.934 1.00 85.31 89 GLY A C 1
ATOM 739 O O . GLY A 1 89 ? 16.369 8.935 -55.138 1.00 85.31 89 GLY A O 1
ATOM 740 N N . ALA A 1 90 ? 16.384 10.413 -53.445 1.00 83.62 90 ALA A N 1
ATOM 741 C CA . ALA A 1 90 ? 16.477 11.590 -54.304 1.00 83.62 90 ALA A CA 1
ATOM 742 C C . ALA A 1 90 ? 17.773 11.578 -55.131 1.00 83.62 90 ALA A C 1
ATOM 744 O O . ALA A 1 90 ? 17.728 11.760 -56.342 1.00 83.62 90 ALA A O 1
ATOM 745 N N . LYS A 1 91 ? 18.926 11.298 -54.508 1.00 84.00 91 LYS A N 1
ATOM 746 C CA . LYS A 1 91 ? 20.228 11.309 -55.192 1.00 84.00 91 LYS A CA 1
ATOM 747 C C . LYS A 1 91 ? 20.395 10.191 -56.226 1.00 84.00 91 LYS A C 1
ATOM 749 O O . LYS A 1 91 ? 21.108 10.397 -57.198 1.00 84.00 91 LYS A O 1
ATOM 754 N N . LEU A 1 92 ? 19.754 9.040 -56.032 1.00 80.19 92 LEU A N 1
ATOM 755 C CA . LEU A 1 92 ? 19.732 7.946 -57.007 1.00 80.19 92 LEU A CA 1
ATOM 756 C C . LEU A 1 92 ? 18.745 8.199 -58.155 1.00 80.19 92 LEU A C 1
ATOM 758 O O . LEU A 1 92 ? 19.041 7.797 -59.271 1.00 80.19 92 LEU A O 1
ATOM 762 N N . GLY A 1 93 ? 17.623 8.886 -57.909 1.00 73.25 93 GLY A N 1
ATOM 763 C CA . GLY A 1 93 ? 16.674 9.275 -58.960 1.00 73.25 93 GLY A CA 1
ATOM 764 C C . GLY A 1 93 ? 17.303 10.204 -60.001 1.00 73.25 93 GLY A C 1
ATOM 765 O O . GLY A 1 93 ? 17.243 9.908 -61.184 1.00 73.25 93 GLY A O 1
ATOM 766 N N . TYR A 1 94 ? 18.022 11.242 -59.560 1.00 60.00 94 TYR A N 1
ATOM 767 C CA . TYR A 1 94 ? 18.732 12.157 -60.469 1.00 60.00 94 TYR A CA 1
ATOM 768 C C . TYR A 1 94 ? 19.864 11.502 -61.279 1.00 60.00 94 TYR A C 1
ATOM 770 O O . TYR A 1 94 ? 20.259 12.049 -62.294 1.00 60.00 94 TYR A O 1
ATOM 778 N N . VAL A 1 95 ? 20.412 10.366 -60.834 1.00 59.00 95 VAL A N 1
ATOM 779 C CA . VAL A 1 95 ? 21.519 9.666 -61.520 1.00 59.00 95 VAL A CA 1
ATOM 780 C C . VAL A 1 95 ? 21.015 8.720 -62.621 1.00 59.00 95 VAL A C 1
ATOM 782 O O . VAL A 1 95 ? 21.813 8.229 -63.410 1.00 59.00 95 VAL A O 1
ATOM 785 N N . MET A 1 96 ? 19.709 8.450 -62.681 1.00 57.81 96 MET A N 1
ATOM 786 C CA . MET A 1 96 ? 19.101 7.537 -63.660 1.00 57.81 96 MET A CA 1
ATOM 787 C C . MET A 1 96 ? 18.383 8.267 -64.810 1.00 57.81 96 MET A C 1
ATOM 789 O O . MET A 1 96 ? 17.839 7.600 -65.686 1.00 57.81 96 MET A O 1
ATOM 793 N N . ASP A 1 97 ? 18.365 9.605 -64.794 1.00 54.25 97 ASP A N 1
ATOM 794 C CA . ASP A 1 97 ? 17.755 10.467 -65.822 1.00 54.25 97 ASP A CA 1
ATOM 795 C C . ASP A 1 97 ? 18.786 11.042 -66.835 1.00 54.25 97 ASP A C 1
ATOM 797 O O . ASP A 1 97 ? 18.399 11.822 -67.707 1.00 54.25 97 ASP A O 1
ATOM 801 N N . ASP A 1 98 ? 20.065 10.636 -66.755 1.00 50.72 98 ASP A N 1
ATOM 802 C CA . ASP A 1 98 ? 21.164 10.966 -67.692 1.00 50.72 98 ASP A CA 1
ATOM 803 C C . ASP A 1 98 ? 21.562 9.747 -68.554 1.00 50.72 98 ASP A C 1
ATOM 805 O O . ASP A 1 98 ? 21.844 9.930 -69.764 1.00 50.72 98 ASP A O 1
#

Radius of gyration: 32.03 Å; chains: 1; bounding box: 46×24×94 Å

Secondary structure (DSSP, 8-state):
-HHHHHHHHHHHHHHHHHHHHH-SPPPGGGGGGHHHHHHGGGHHHHHHHHHHHHHHHHHHHHHHHHHHHHHHHHHHHHHHHHHHHHHHHHHHHTTS--

Organism: Solanum commersonii (NCBI:txid4109)

Sequence (98 aa):
MLNLFSFIGICLNSTVYSSSFFFSKLPKAYAFLNLIVDIMPVIPLFFFLLAFVWQAAAPLVYIKKKINENFYYKRIYDNSFRERASLLGAKLGYVMDD

pLDDT: mean 78.95, std 11.7, range [50.72, 92.81]

Foldseek 3Di:
DVVVVVVVVVVLVVLVVVLVVVPDQDPPVCNVCPVVSVCVSCVVVVVVVVVVVVVVVVVVVVVVVVVVVVVVVVVVVVVVVVVVVVVVVVVVVVVVVD

InterPro domains:
  IPR003687 Photosystem II PsbK [PF02533] (22-57)
  IPR003687 Photosystem II PsbK [PTHR35325] (1-58)
  IPR037270 Photosystem II PsbK superfamily [SSF161037] (25-58)